Protein AF-A0A7U9X7J5-F1 (afdb_monomer)

Secondary structure (DSSP, 8-state):
--HHHHHHHHHHHSSHHHHHHHHHHHT--GGGTHHHHHHHTSHHHHHHHHHH----GGGSHHHHHHHHHHHHHHHHHHHTT-HHHHHHHHHHHHHHHHHHHT-S--HHHHHHHHHHHHH-HHHHHHHHHHH-TTHHHHHHHHHHHHHT-

Mean predicted aligned error: 7.65 Å

Sequence (149 aa):
MSKETLKQQIQQYGSIEKYREHLASGFSNEQALADIFKWYGGKEKAMDAIMQSTGTAAKLKPEQDENAEIYKQFMAAKETDNEHAAAKAVERLAENYKKMFRLDNARNILLDLANEYLNFPNLAEATDRQFGNGCSEYVAYAIRTYYGV

Nearest PDB structures (foldseek):
  3u8v-assembly1_A  TM=5.066E-01  e=1.530E+00  Nitrosomonas europaea
  7c1i-assembly2_E  TM=4.786E-01  e=4.356E+00  Pseudomonas aeruginosa
  4u1c-assembly1_A  TM=5.001E-01  e=4.356E+00  Saccharomyces cerevisiae S288C
  3iqc-assembly3_A  TM=4.857E-01  e=5.317E+00  Helicobacter pylori 26695

pLDDT: mean 85.66, std 12.65, range [42.41, 98.69]

Solvent-accessible surface area (backbone atoms only — not comparable to full-atom values): 7979 Å² total; per-residue (Å²): 40,45,76,65,57,47,50,51,48,25,64,73,51,71,32,68,64,50,38,48,53,54,54,57,60,72,55,72,57,56,85,84,38,48,66,54,23,59,35,44,74,30,67,68,49,40,50,53,36,54,62,59,43,49,84,48,76,82,76,45,51,68,52,51,55,50,47,55,54,39,53,52,43,40,49,56,15,62,79,65,73,32,64,68,52,30,45,52,31,45,54,53,49,35,56,44,46,18,66,74,65,60,33,95,51,33,66,55,53,49,52,49,49,23,50,40,30,73,75,38,63,71,63,19,53,53,45,15,72,73,74,38,84,65,40,30,52,50,54,22,51,45,45,30,58,69,71,73,100

Structure (mmCIF, N/CA/C/O backbone):
data_AF-A0A7U9X7J5-F1
#
_entry.id   AF-A0A7U9X7J5-F1
#
loop_
_atom_site.group_PDB
_atom_site.id
_atom_site.type_symbol
_atom_site.label_atom_id
_atom_site.label_alt_id
_atom_site.label_comp_id
_atom_site.label_asym_id
_atom_site.label_entity_id
_atom_site.label_seq_id
_atom_site.pdbx_PDB_ins_code
_atom_site.Cartn_x
_atom_site.Cartn_y
_atom_site.Cartn_z
_atom_site.occupancy
_atom_site.B_iso_or_equiv
_atom_site.auth_seq_id
_atom_site.auth_comp_id
_atom_site.auth_asym_id
_atom_site.auth_atom_id
_atom_site.pdbx_PDB_model_num
ATOM 1 N N . MET A 1 1 ? -10.776 9.690 15.150 1.00 63.41 1 MET A N 1
ATOM 2 C CA . MET A 1 1 ? -11.898 10.630 14.957 1.00 63.41 1 MET A CA 1
ATOM 3 C C . MET A 1 1 ? -11.400 12.054 15.173 1.00 63.41 1 MET A C 1
ATOM 5 O O . MET A 1 1 ? -10.323 12.183 15.746 1.00 63.41 1 MET A O 1
ATOM 9 N N . SER A 1 2 ? -12.070 13.127 14.726 1.00 65.12 2 SER A N 1
ATOM 10 C CA . SER A 1 2 ? -11.709 14.440 15.299 1.00 65.12 2 SER A CA 1
ATOM 11 C C . SER A 1 2 ? -12.031 14.396 16.804 1.00 65.12 2 SER A C 1
ATOM 13 O O . SER A 1 2 ? -12.931 13.655 17.213 1.00 65.12 2 SER A O 1
ATOM 15 N N . LYS A 1 3 ? -11.288 15.126 17.649 1.00 69.56 3 LYS A N 1
ATOM 16 C CA . LYS A 1 3 ? -11.561 15.137 19.101 1.00 69.56 3 LYS A CA 1
ATOM 17 C C . LYS A 1 3 ? -12.984 15.631 19.397 1.00 69.56 3 LYS A C 1
ATOM 19 O O . LYS A 1 3 ? -13.591 15.180 20.361 1.00 69.56 3 LYS A O 1
ATOM 24 N N . GLU A 1 4 ? -13.513 16.517 18.557 1.00 72.50 4 GLU A N 1
ATOM 25 C CA . GLU A 1 4 ? -14.879 17.037 18.657 1.00 72.50 4 GLU A CA 1
ATOM 26 C C . GLU A 1 4 ? -15.918 15.991 18.256 1.00 72.50 4 GLU A C 1
ATOM 28 O O . GLU A 1 4 ? -16.868 15.764 18.998 1.00 72.50 4 GLU A O 1
ATOM 33 N N . THR A 1 5 ? -15.693 15.272 17.155 1.00 73.19 5 THR A N 1
ATOM 34 C CA . THR A 1 5 ? -16.588 14.197 16.718 1.00 73.19 5 THR A CA 1
ATOM 35 C C . THR A 1 5 ? -16.613 13.055 17.737 1.00 73.19 5 THR A C 1
ATOM 37 O O . THR A 1 5 ? -17.685 12.559 18.056 1.00 73.19 5 THR A O 1
ATOM 40 N N . LEU A 1 6 ? -15.474 12.685 18.340 1.00 75.31 6 LEU A N 1
ATOM 41 C CA . LEU A 1 6 ? -15.457 11.683 19.416 1.00 75.31 6 LEU A CA 1
ATOM 42 C C . LEU A 1 6 ? -16.243 12.151 20.647 1.00 75.31 6 LEU A C 1
ATOM 44 O O . LEU A 1 6 ? -16.999 11.370 21.212 1.00 75.31 6 LEU A O 1
ATOM 48 N N . LYS A 1 7 ? -16.103 13.420 21.052 1.00 80.75 7 LYS A N 1
ATOM 49 C CA . LYS A 1 7 ? -16.896 13.981 22.158 1.00 80.75 7 LYS A CA 1
ATOM 50 C C . LYS A 1 7 ? -18.394 13.944 21.863 1.00 80.75 7 LYS A C 1
ATOM 52 O O . LYS A 1 7 ? -19.157 13.584 22.749 1.00 80.75 7 LYS A O 1
ATOM 57 N N . GLN A 1 8 ? -18.803 14.261 20.634 1.00 81.19 8 GLN A N 1
ATOM 58 C CA . GLN A 1 8 ? -20.204 14.176 20.211 1.00 81.19 8 GLN A CA 1
ATOM 59 C C . GLN A 1 8 ? -20.733 12.738 20.276 1.00 81.19 8 GLN A C 1
ATOM 61 O O . GLN A 1 8 ? -21.822 12.518 20.795 1.00 81.19 8 GLN A O 1
ATOM 66 N N . GLN A 1 9 ? -19.947 11.754 19.827 1.00 79.94 9 GLN A N 1
ATOM 67 C CA . GLN A 1 9 ? -20.315 10.337 19.932 1.00 79.94 9 GLN A CA 1
ATOM 68 C C . GLN A 1 9 ? -20.402 9.888 21.401 1.00 79.94 9 GLN A C 1
ATOM 70 O O . GLN A 1 9 ? -21.388 9.278 21.802 1.00 79.94 9 GLN A O 1
ATOM 75 N N . ILE A 1 10 ? -19.433 10.256 22.247 1.00 82.88 10 ILE A N 1
ATOM 76 C CA . ILE A 1 10 ? -19.478 9.955 23.690 1.00 82.88 10 ILE A CA 1
ATOM 77 C C . ILE A 1 10 ? -20.712 10.592 24.343 1.00 82.88 10 ILE A C 1
ATOM 79 O O . ILE A 1 10 ? -21.359 9.955 25.166 1.00 82.88 10 ILE A O 1
ATOM 83 N N . GLN A 1 11 ? -21.074 11.820 23.963 1.00 84.38 11 GLN A N 1
ATOM 84 C CA . GLN A 1 11 ? -22.270 12.490 24.472 1.00 84.38 11 GLN A CA 1
ATOM 85 C C . GLN A 1 11 ? -23.564 11.806 24.005 1.00 84.38 11 GLN A C 1
ATOM 87 O O . GLN A 1 11 ? -24.497 11.683 24.792 1.00 84.38 11 GLN A O 1
ATOM 92 N N . GLN A 1 12 ? -23.610 11.328 22.759 1.00 85.94 12 GLN A N 1
ATOM 93 C CA . GLN A 1 12 ? -24.751 10.600 22.200 1.00 85.94 12 GLN A CA 1
ATOM 94 C C . GLN A 1 12 ? -24.969 9.242 22.882 1.00 85.94 12 GLN A C 1
ATOM 96 O O . GLN A 1 12 ? -26.101 8.893 23.207 1.00 85.94 12 GLN A O 1
ATOM 101 N N . TYR A 1 1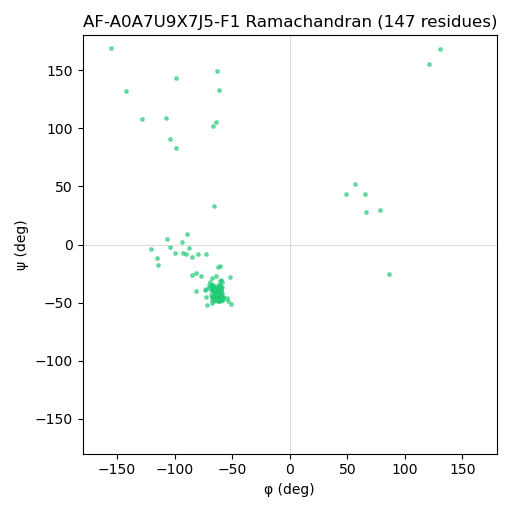3 ? -23.899 8.474 23.102 1.00 82.12 13 TYR A N 1
ATOM 102 C CA . TYR A 1 13 ? -23.978 7.121 23.669 1.00 82.12 13 TYR A CA 1
ATOM 103 C C . TYR A 1 13 ? -23.818 7.091 25.197 1.00 82.12 13 TYR A C 1
ATOM 105 O O . TYR A 1 13 ? -24.027 6.057 25.828 1.00 82.12 13 TYR A O 1
ATOM 113 N N . GLY A 1 14 ? -23.486 8.225 25.814 1.00 82.75 14 GLY A N 1
ATOM 114 C CA . GLY A 1 14 ? -23.371 8.421 27.260 1.00 82.75 14 GLY A CA 1
ATOM 115 C C . GLY A 1 14 ? -22.007 8.058 27.854 1.00 82.75 14 GLY A C 1
ATOM 116 O O . GLY A 1 14 ? -21.637 8.610 28.888 1.00 82.75 14 GLY A O 1
ATOM 117 N N . SER A 1 15 ? -21.240 7.168 27.222 1.00 86.62 15 SER A N 1
ATOM 118 C CA . SER A 1 15 ? -19.853 6.880 27.601 1.00 86.62 15 SER A CA 1
ATOM 119 C C . SER A 1 15 ? -19.052 6.324 26.423 1.00 86.62 15 SER A C 1
ATOM 121 O O . SER A 1 15 ? -19.605 5.973 25.376 1.00 86.62 15 SER A O 1
ATOM 123 N N . ILE A 1 16 ? -17.730 6.240 26.589 1.00 80.62 16 ILE A N 1
ATOM 124 C CA . ILE A 1 16 ? -16.847 5.643 25.583 1.00 80.62 16 ILE A CA 1
ATOM 125 C C . ILE A 1 16 ? -17.046 4.122 25.482 1.00 80.62 16 ILE A C 1
ATOM 127 O O . ILE A 1 16 ? -16.954 3.570 24.389 1.00 80.62 16 ILE A O 1
ATOM 131 N N . GLU A 1 17 ? -17.385 3.459 26.588 1.00 81.75 17 GLU A N 1
ATOM 132 C CA . GLU A 1 17 ? -17.706 2.029 26.653 1.00 81.75 17 GLU A CA 1
ATOM 133 C C . GLU A 1 17 ? -18.986 1.725 25.874 1.00 81.75 17 GLU A C 1
ATOM 135 O O . GLU A 1 17 ? -18.974 0.866 24.998 1.00 81.75 17 GLU A O 1
ATOM 140 N N . LYS A 1 18 ? -20.060 2.496 26.091 1.00 82.31 18 LYS A N 1
ATOM 141 C CA . LYS A 1 18 ? -21.312 2.338 25.332 1.00 82.31 18 LYS A CA 1
ATOM 142 C C . LYS A 1 18 ? -21.130 2.606 23.840 1.00 82.31 18 LYS A C 1
ATOM 144 O O . LYS A 1 18 ? -21.746 1.947 23.004 1.00 82.31 18 LYS A O 1
ATOM 149 N N . TYR A 1 19 ? -20.257 3.547 23.486 1.00 81.12 19 TYR A N 1
ATOM 150 C CA . TYR A 1 19 ? -19.898 3.772 22.090 1.00 81.12 19 TYR A CA 1
ATOM 151 C C . TYR A 1 19 ? -19.103 2.595 21.497 1.00 81.12 19 TYR A C 1
ATOM 153 O O . TYR A 1 19 ? -19.366 2.185 20.366 1.00 81.12 19 TYR A O 1
ATOM 161 N N . ARG A 1 20 ? -18.174 1.999 22.259 1.00 77.25 20 ARG A N 1
ATOM 162 C CA . ARG A 1 20 ? -17.471 0.768 21.858 1.00 77.25 20 ARG A CA 1
ATOM 163 C C . ARG A 1 20 ? -18.435 -0.397 21.659 1.00 77.25 20 ARG A C 1
ATOM 165 O O . ARG A 1 20 ? -18.306 -1.097 20.663 1.00 77.25 20 ARG A O 1
ATOM 172 N N . GLU A 1 21 ? -19.402 -0.584 22.552 1.00 80.38 21 GLU A N 1
ATOM 173 C CA . GLU A 1 21 ? -20.446 -1.609 22.414 1.00 80.38 21 GLU A CA 1
ATOM 174 C C . GLU A 1 21 ? -21.279 -1.402 21.140 1.00 80.38 21 GLU A C 1
ATOM 176 O O . GLU A 1 21 ? -21.519 -2.354 20.397 1.00 80.38 21 GLU A O 1
ATOM 181 N N . HIS A 1 22 ? -21.655 -0.155 20.837 1.00 78.06 22 HIS A N 1
ATOM 182 C CA . HIS A 1 22 ? -22.355 0.185 19.597 1.00 78.06 22 HIS A CA 1
ATOM 183 C C . HIS A 1 22 ? -21.515 -0.103 18.344 1.00 78.06 22 HIS A C 1
ATOM 185 O O . HIS A 1 22 ? -22.013 -0.683 17.383 1.00 78.06 22 HIS A O 1
ATOM 191 N N . LEU A 1 23 ? -20.226 0.250 18.342 1.00 74.38 23 LEU A N 1
ATOM 192 C CA . LEU A 1 23 ? -19.338 -0.120 17.238 1.00 74.38 23 LEU A CA 1
ATOM 193 C C . LEU A 1 23 ? -19.237 -1.644 17.117 1.00 74.38 23 LEU A C 1
ATOM 195 O O . LEU A 1 23 ? -19.373 -2.173 16.019 1.00 74.38 23 LEU A O 1
ATOM 199 N N . ALA A 1 24 ? -19.067 -2.352 18.238 1.00 72.69 24 ALA A N 1
ATOM 200 C CA . ALA A 1 24 ? -18.933 -3.805 18.290 1.00 72.69 24 ALA A CA 1
ATOM 201 C C . ALA A 1 24 ? -20.153 -4.558 17.739 1.00 72.69 24 ALA A C 1
ATOM 203 O O . ALA A 1 24 ? -19.963 -5.654 17.201 1.00 72.69 24 ALA A O 1
ATOM 204 N N . SER A 1 25 ? -21.363 -3.999 17.865 1.00 72.38 25 SER A N 1
ATOM 205 C CA . SER A 1 25 ? -22.593 -4.565 17.294 1.00 72.38 25 SER A CA 1
ATOM 206 C C . SER A 1 25 ? -22.713 -4.327 15.785 1.00 72.38 25 SER A C 1
ATOM 208 O O . SER A 1 25 ? -23.258 -5.165 15.073 1.00 72.38 25 SER A O 1
ATOM 210 N N . GLY A 1 26 ? -22.103 -3.259 15.260 1.00 65.12 26 GLY A N 1
ATOM 211 C CA . GLY A 1 26 ? -21.901 -3.078 13.817 1.00 65.12 26 GLY A CA 1
ATOM 21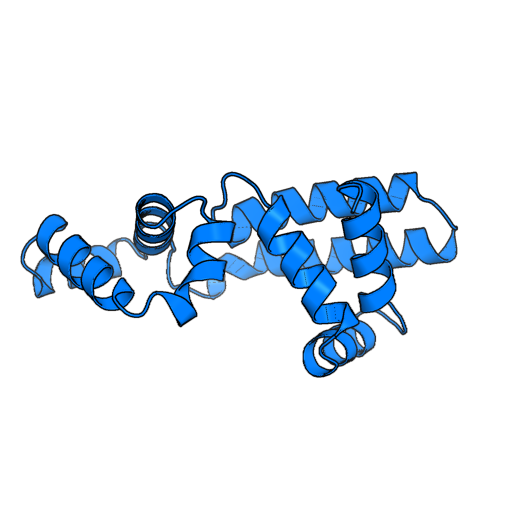2 C C . GLY A 1 26 ? -21.021 -4.166 13.187 1.00 65.12 26 GLY A C 1
ATOM 213 O O . GLY A 1 26 ? -21.098 -4.397 11.982 1.00 65.12 26 GLY A O 1
ATOM 214 N N . PHE A 1 27 ? -20.236 -4.883 14.004 1.00 65.69 27 PHE A N 1
ATOM 215 C CA . PHE A 1 27 ? -19.386 -5.990 13.565 1.00 65.69 27 PHE A CA 1
ATOM 216 C C . PHE A 1 27 ? -20.046 -7.379 13.579 1.00 65.69 27 PHE A C 1
ATOM 218 O O . PHE A 1 27 ? -19.358 -8.382 13.407 1.00 65.69 27 PHE A O 1
ATOM 225 N N . SER A 1 28 ? -21.360 -7.472 13.797 1.00 65.38 28 SER A N 1
ATOM 226 C CA . SER A 1 28 ? -22.067 -8.759 13.901 1.00 65.38 28 SER A CA 1
ATOM 227 C C . SER A 1 28 ? -22.239 -9.510 12.570 1.00 65.38 28 SER A C 1
ATOM 229 O O . SER A 1 28 ? -22.663 -10.661 12.587 1.00 65.38 28 SER A O 1
ATOM 231 N N . ASN A 1 29 ? -21.910 -8.897 11.425 1.00 66.75 29 ASN A N 1
ATOM 232 C CA . ASN A 1 29 ? -21.894 -9.565 10.119 1.00 66.75 29 ASN A CA 1
ATOM 233 C C . ASN A 1 29 ? -20.465 -9.994 9.738 1.00 66.75 29 ASN A C 1
ATOM 235 O O . ASN A 1 29 ? -19.756 -9.285 9.024 1.00 66.75 29 ASN A O 1
ATOM 239 N N . GLU A 1 30 ? -20.041 -11.152 10.243 1.00 62.69 30 GLU A N 1
ATOM 240 C CA . GLU A 1 30 ? -18.651 -11.632 10.185 1.00 62.69 30 GLU A CA 1
ATOM 241 C C . GLU A 1 30 ? -18.090 -11.773 8.759 1.00 62.69 30 GLU A C 1
ATOM 243 O O . GLU A 1 30 ? -16.909 -11.501 8.537 1.00 62.69 30 GLU A O 1
ATOM 248 N N . GLN A 1 31 ? -18.927 -12.117 7.772 1.00 62.59 31 GLN A N 1
ATOM 249 C CA . GLN A 1 31 ? -18.487 -12.352 6.391 1.00 62.59 31 GLN A CA 1
ATOM 250 C C . GLN A 1 31 ? -17.973 -11.072 5.709 1.00 62.59 31 GLN A C 1
ATOM 252 O O . GLN A 1 31 ? -17.018 -11.124 4.941 1.00 62.59 31 GLN A O 1
ATOM 257 N N . ALA A 1 32 ? -18.580 -9.918 6.009 1.00 62.03 32 ALA A N 1
ATOM 258 C CA . ALA A 1 32 ? -18.204 -8.625 5.430 1.00 62.03 32 ALA A CA 1
ATOM 259 C C . ALA A 1 32 ? -16.969 -7.995 6.104 1.00 62.03 32 ALA A C 1
ATOM 261 O O . ALA A 1 32 ? -16.466 -6.969 5.654 1.00 62.03 32 ALA A O 1
ATOM 262 N N . LEU A 1 33 ? -16.503 -8.580 7.211 1.00 72.81 33 LEU A N 1
ATOM 263 C CA . LEU A 1 33 ? -15.499 -7.989 8.099 1.00 72.81 33 LEU A CA 1
ATOM 264 C C . LEU A 1 33 ? -14.244 -8.842 8.234 1.00 72.81 33 LEU A C 1
ATOM 266 O O . LEU A 1 33 ? -13.279 -8.401 8.858 1.00 72.81 33 LEU A O 1
ATOM 270 N N . ALA A 1 34 ? -14.235 -10.025 7.619 1.00 78.25 34 ALA A N 1
ATOM 271 C CA . ALA A 1 34 ? -13.099 -10.933 7.610 1.00 78.25 34 ALA A CA 1
ATOM 272 C C . ALA A 1 34 ? -11.820 -10.244 7.106 1.00 78.25 34 ALA A C 1
ATOM 274 O O . ALA A 1 34 ? -10.789 -10.321 7.773 1.00 78.25 34 ALA A O 1
ATOM 275 N N . ASP A 1 35 ? -11.900 -9.493 6.004 1.00 74.56 35 ASP A N 1
ATOM 276 C CA . ASP A 1 35 ? -10.748 -8.768 5.452 1.00 74.56 35 ASP A CA 1
ATOM 277 C C . ASP A 1 35 ? -10.293 -7.636 6.378 1.00 74.56 35 ASP A C 1
ATOM 279 O O . ASP A 1 35 ? -9.101 -7.478 6.639 1.00 74.56 35 ASP A O 1
ATOM 283 N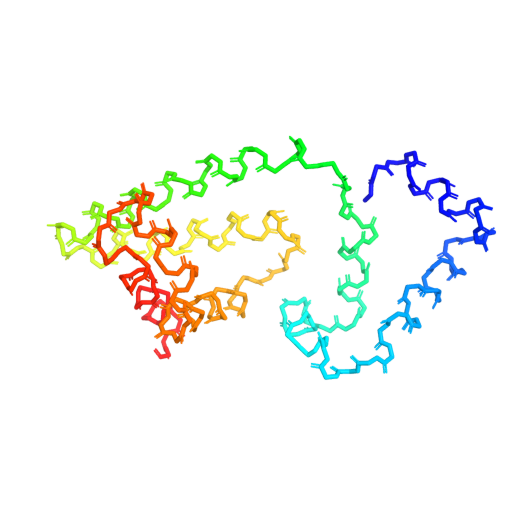 N . ILE A 1 36 ? -11.237 -6.917 6.993 1.00 79.56 36 ILE A N 1
ATOM 284 C CA . ILE A 1 36 ? -10.925 -5.870 7.973 1.00 79.56 36 ILE A CA 1
ATOM 285 C C . ILE A 1 36 ? -10.199 -6.476 9.182 1.00 79.56 36 ILE A C 1
ATOM 287 O O . ILE A 1 36 ? -9.149 -5.985 9.595 1.00 79.56 36 ILE A O 1
ATOM 291 N N . PHE A 1 37 ? -10.702 -7.575 9.743 1.00 85.50 37 PHE A N 1
ATOM 292 C CA . PHE A 1 37 ? -10.040 -8.243 10.863 1.00 85.50 37 PHE A CA 1
ATOM 293 C C . PHE A 1 37 ? -8.683 -8.812 10.468 1.00 85.50 37 PHE A C 1
ATOM 295 O O . PHE A 1 37 ? -7.743 -8.722 11.255 1.00 85.50 37 PHE A O 1
ATOM 302 N N . LYS A 1 38 ? -8.541 -9.338 9.252 1.00 85.62 38 LYS A N 1
ATOM 303 C CA . LYS A 1 38 ? -7.264 -9.810 8.715 1.00 85.62 38 LYS A CA 1
ATOM 304 C C . LYS A 1 38 ? -6.248 -8.672 8.590 1.00 85.62 38 LYS A C 1
ATOM 306 O O . LYS A 1 38 ? -5.080 -8.878 8.919 1.00 85.62 38 LYS A O 1
ATOM 311 N N . TRP A 1 39 ? -6.654 -7.478 8.156 1.00 85.19 39 TRP A N 1
ATOM 312 C CA . TRP A 1 39 ? -5.758 -6.320 8.043 1.00 85.19 39 TRP A CA 1
ATOM 313 C C . TRP A 1 39 ? -5.297 -5.818 9.405 1.00 85.19 39 TRP A C 1
ATOM 315 O O . TRP A 1 39 ? -4.103 -5.625 9.620 1.00 85.19 39 TRP A O 1
ATOM 325 N N . TYR A 1 40 ? -6.234 -5.651 10.337 1.00 84.94 40 TYR A N 1
ATOM 326 C CA . TYR A 1 40 ? -5.936 -5.094 11.654 1.00 84.94 40 TYR A CA 1
ATOM 327 C C . TYR A 1 40 ? -5.429 -6.136 12.660 1.00 84.94 40 TYR A C 1
ATOM 329 O O . TYR A 1 40 ? -4.926 -5.761 13.713 1.00 84.94 40 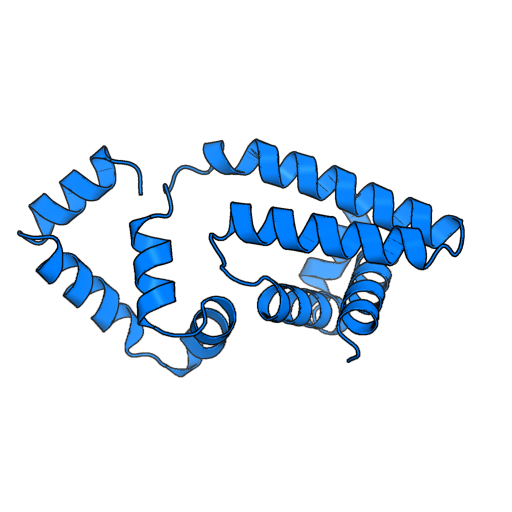TYR A O 1
ATOM 337 N N . GLY A 1 41 ? -5.513 -7.433 12.356 1.00 84.44 41 GLY A N 1
ATOM 338 C CA . GLY A 1 41 ? -5.108 -8.513 13.260 1.00 84.44 41 GLY A CA 1
ATOM 339 C C . GLY A 1 41 ? -6.137 -8.822 14.353 1.00 84.44 41 GLY A C 1
ATOM 340 O O . GLY A 1 41 ? -5.758 -9.240 15.444 1.00 84.44 41 GLY A O 1
ATOM 341 N N . GLY A 1 42 ? -7.422 -8.595 14.073 1.00 86.31 42 GLY A N 1
ATOM 342 C CA . GLY A 1 42 ? -8.548 -8.934 14.944 1.00 86.31 42 GLY A CA 1
ATOM 343 C C . GLY A 1 42 ? -9.545 -7.793 15.161 1.00 86.31 42 GLY A C 1
ATOM 344 O O . GLY A 1 42 ? -9.288 -6.631 14.837 1.00 86.31 42 GLY A O 1
ATOM 345 N N . LYS A 1 43 ? -10.699 -8.140 15.744 1.00 83.19 43 LYS A N 1
ATOM 346 C CA . LYS A 1 43 ? -11.817 -7.217 16.001 1.00 83.19 43 LYS A CA 1
ATOM 347 C C . LYS A 1 43 ? -11.423 -6.031 16.882 1.00 83.19 43 LYS A C 1
ATOM 349 O O . LYS A 1 43 ? -11.751 -4.897 16.551 1.00 83.19 43 LYS A O 1
ATOM 354 N N . GLU A 1 44 ? -10.701 -6.278 17.973 1.00 83.19 44 GLU A N 1
ATOM 355 C CA . GLU A 1 44 ? -10.314 -5.223 18.922 1.00 83.19 44 GLU A CA 1
ATOM 356 C C . GLU A 1 44 ? -9.400 -4.177 18.275 1.00 83.19 44 GLU A C 1
ATOM 358 O O . GLU A 1 44 ? -9.661 -2.980 18.375 1.00 83.19 44 GLU A O 1
ATOM 363 N N . LYS A 1 45 ? -8.392 -4.623 17.515 1.00 84.25 45 LYS A N 1
ATOM 364 C CA . LYS A 1 45 ? -7.475 -3.727 16.799 1.00 84.25 45 LYS A CA 1
ATOM 365 C C . LYS A 1 45 ? -8.179 -2.913 15.713 1.00 84.25 45 LYS A C 1
ATOM 367 O O . LYS A 1 45 ? -7.901 -1.725 15.565 1.00 84.25 45 LYS A O 1
ATOM 372 N N . ALA A 1 46 ? -9.128 -3.520 14.994 1.00 82.56 46 ALA A N 1
ATOM 373 C CA . ALA A 1 46 ? -9.954 -2.802 14.023 1.00 82.56 46 ALA A CA 1
ATOM 374 C C . ALA A 1 46 ? -10.802 -1.709 14.701 1.00 82.56 46 ALA A C 1
ATOM 376 O O . ALA A 1 46 ? -10.880 -0.579 14.213 1.00 82.56 46 ALA A O 1
ATOM 377 N N . MET A 1 47 ? -11.397 -2.013 15.859 1.00 78.81 47 MET A N 1
ATOM 378 C CA . MET A 1 47 ? -12.173 -1.043 16.635 1.00 78.81 47 MET A CA 1
ATOM 379 C C . MET A 1 47 ? -11.307 0.112 17.149 1.00 78.81 47 MET A C 1
ATOM 381 O O . MET A 1 47 ? -11.697 1.274 17.009 1.00 78.81 47 MET A O 1
ATOM 385 N N . ASP A 1 48 ? -10.124 -0.177 17.691 1.00 80.75 48 ASP A N 1
ATOM 386 C CA . ASP A 1 48 ? -9.190 0.856 18.144 1.00 80.75 48 ASP A CA 1
ATOM 387 C C . ASP A 1 48 ? -8.765 1.774 16.988 1.00 80.75 48 ASP A C 1
ATOM 389 O O . ASP A 1 48 ? -8.774 3.002 17.139 1.00 80.75 48 ASP A O 1
ATOM 393 N N . ALA A 1 49 ? -8.482 1.217 15.807 1.00 78.81 49 ALA A N 1
ATOM 394 C CA . ALA A 1 49 ? -8.135 2.003 14.627 1.00 78.81 49 ALA A CA 1
ATOM 395 C C . ALA A 1 49 ? -9.260 2.968 14.213 1.00 78.81 49 ALA A C 1
ATOM 397 O O . ALA A 1 49 ? -8.990 4.144 13.952 1.00 78.81 49 ALA A O 1
ATOM 398 N N . ILE A 1 50 ? -10.521 2.524 14.234 1.00 76.25 50 ILE A N 1
ATOM 399 C CA . ILE A 1 50 ? -11.700 3.353 13.914 1.00 76.25 50 ILE A CA 1
ATOM 400 C C . ILE A 1 50 ? -11.903 4.469 14.942 1.00 76.25 50 ILE A C 1
ATOM 402 O O . ILE A 1 50 ? -12.135 5.632 14.593 1.00 76.25 50 ILE A O 1
ATOM 406 N N . MET A 1 51 ? -11.764 4.162 16.232 1.00 72.75 51 MET A N 1
ATOM 407 C CA . MET A 1 51 ? -11.854 5.184 17.279 1.00 72.75 51 MET A CA 1
ATOM 408 C C . MET A 1 51 ? -10.787 6.269 17.081 1.00 72.75 51 MET A C 1
ATOM 410 O O . MET A 1 51 ? -11.033 7.474 17.232 1.00 72.75 51 MET A O 1
ATOM 414 N N . GLN A 1 52 ? -9.596 5.857 16.657 1.00 72.12 52 GLN A N 1
ATOM 415 C CA . GLN A 1 52 ? -8.480 6.753 16.419 1.00 72.12 52 GLN A CA 1
ATOM 416 C C . GLN A 1 52 ? -8.540 7.466 15.049 1.00 72.12 52 GLN A C 1
ATOM 418 O O . GLN A 1 52 ? -8.057 8.599 14.940 1.00 72.12 52 GLN A O 1
ATOM 423 N N . SER A 1 53 ? -9.219 6.922 14.029 1.00 66.06 53 SER A N 1
ATOM 424 C CA . SER A 1 53 ? -9.244 7.449 12.650 1.00 66.06 53 SER A CA 1
ATOM 425 C C . SER A 1 53 ? -9.948 8.800 12.550 1.00 66.06 53 SER A C 1
ATOM 427 O O . SER A 1 53 ? -11.169 8.910 12.684 1.00 66.06 53 SER A O 1
ATOM 429 N N . THR A 1 54 ? -9.196 9.896 12.448 1.00 54.50 54 THR A N 1
ATOM 430 C CA . THR A 1 54 ? -9.762 11.244 12.292 1.00 54.50 54 THR A CA 1
ATOM 431 C C . THR A 1 54 ? -10.504 11.317 10.968 1.00 54.50 54 THR A C 1
ATOM 433 O O . THR A 1 54 ? -9.843 11.358 9.944 1.00 54.50 54 THR A O 1
ATOM 436 N N . GLY A 1 55 ? -11.842 11.301 10.993 1.00 50.44 55 GLY A N 1
ATOM 437 C CA . GLY A 1 55 ? -12.728 11.280 9.818 1.00 50.44 55 GLY A CA 1
ATOM 438 C C . GLY A 1 55 ? -12.688 12.534 8.938 1.00 50.44 55 GLY A C 1
ATOM 439 O O . GLY A 1 55 ? -13.707 12.939 8.397 1.00 50.44 55 GLY A O 1
ATOM 440 N N . THR A 1 56 ? -11.535 13.185 8.820 1.00 46.78 56 THR A N 1
ATOM 441 C CA . THR A 1 56 ? -11.302 14.317 7.934 1.00 46.78 56 THR A CA 1
ATOM 442 C C . THR A 1 56 ? -10.429 13.867 6.769 1.00 46.78 56 THR A C 1
ATOM 444 O O . THR A 1 56 ? -9.229 13.664 6.935 1.00 46.78 56 THR A O 1
ATOM 447 N N . ALA A 1 57 ? -11.029 13.771 5.579 1.00 46.50 57 ALA A N 1
ATOM 448 C CA . ALA A 1 57 ? -10.353 13.462 4.313 1.00 46.50 57 ALA A CA 1
ATOM 449 C C . ALA A 1 57 ? -9.128 14.364 4.038 1.00 46.50 57 ALA A C 1
ATOM 451 O O . ALA A 1 57 ? -8.156 13.927 3.435 1.00 46.50 57 ALA A O 1
ATOM 452 N N . ALA A 1 58 ? -9.123 15.594 4.570 1.00 42.41 58 ALA A N 1
ATOM 453 C CA . ALA A 1 58 ? -8.001 16.532 4.485 1.00 42.41 58 ALA A CA 1
ATOM 454 C C . ALA A 1 58 ? -6.686 16.027 5.123 1.00 42.41 58 ALA A C 1
ATOM 456 O O . ALA A 1 58 ? -5.624 16.556 4.811 1.00 42.41 58 ALA A O 1
ATOM 457 N N . LYS A 1 59 ? -6.733 15.016 6.004 1.00 56.50 59 LYS A N 1
ATOM 458 C CA . LYS A 1 59 ? -5.543 14.434 6.649 1.00 56.50 59 LYS A CA 1
ATOM 459 C C . LYS A 1 59 ? -4.874 13.310 5.861 1.00 56.50 59 LYS A C 1
ATOM 461 O O . LYS A 1 59 ? -3.868 12.822 6.340 1.00 56.50 59 LYS A O 1
ATOM 466 N N . LEU A 1 60 ? -5.426 12.909 4.715 1.00 64.50 60 LEU A N 1
ATOM 467 C CA . LEU A 1 60 ? -4.858 11.848 3.872 1.00 64.50 60 LEU A CA 1
ATOM 468 C C . LEU A 1 60 ? -4.059 12.401 2.687 1.00 64.50 60 LEU A C 1
ATOM 470 O O . LEU A 1 60 ? -3.445 11.633 1.956 1.00 64.50 60 LEU A O 1
ATOM 474 N N . LYS A 1 61 ? -4.084 13.723 2.460 1.00 73.56 61 LYS A N 1
ATOM 475 C CA . LYS A 1 61 ? -3.432 14.341 1.300 1.00 73.56 61 LYS A CA 1
ATOM 476 C C . LYS A 1 61 ? -1.915 14.072 1.251 1.00 73.56 61 LYS A C 1
ATOM 478 O O . LYS A 1 61 ? -1.443 13.724 0.174 1.00 73.56 61 LYS A O 1
ATOM 483 N N . PRO A 1 62 ? -1.151 14.176 2.357 1.00 82.38 62 PRO A N 1
ATOM 484 C CA . PRO A 1 62 ? 0.275 13.849 2.342 1.00 82.38 62 PRO A CA 1
ATOM 485 C C . PRO A 1 62 ? 0.549 12.386 1.979 1.00 82.38 62 PRO A C 1
ATOM 487 O O . PRO A 1 62 ? 1.409 12.122 1.149 1.00 82.38 62 PRO A O 1
ATOM 490 N N . GLU A 1 63 ? -0.203 11.443 2.549 1.00 82.56 63 GLU A N 1
ATOM 491 C CA . GLU A 1 63 ? -0.063 10.012 2.268 1.00 82.56 63 GLU A CA 1
ATOM 492 C C . GLU A 1 63 ? -0.481 9.679 0.829 1.00 82.56 63 GLU A C 1
ATOM 494 O O . GLU A 1 63 ? 0.129 8.823 0.195 1.00 82.56 63 GLU A O 1
ATOM 499 N N . GLN A 1 64 ? -1.483 10.370 0.278 1.00 82.94 64 GLN A N 1
ATOM 500 C CA . GLN A 1 64 ? -1.886 10.250 -1.128 1.00 82.94 64 GLN A CA 1
ATOM 501 C C . GLN A 1 64 ? -0.812 10.784 -2.081 1.00 82.94 64 GLN A C 1
ATOM 503 O O . GLN A 1 64 ? -0.492 10.119 -3.068 1.00 82.94 64 GLN A O 1
ATOM 508 N N . ASP A 1 65 ? -0.241 11.952 -1.772 1.00 89.44 65 ASP A N 1
ATOM 509 C CA . ASP A 1 65 ? 0.860 12.541 -2.536 1.00 89.44 65 ASP A CA 1
ATOM 510 C C . ASP A 1 65 ? 2.097 11.609 -2.471 1.00 89.44 65 ASP A C 1
ATOM 512 O O . ASP A 1 65 ? 2.705 11.311 -3.500 1.00 89.44 65 ASP A O 1
ATOM 516 N N . GLU A 1 66 ? 2.417 11.048 -1.295 1.00 93.44 66 GLU A N 1
ATOM 517 C CA . GLU A 1 66 ? 3.479 10.042 -1.128 1.00 93.44 66 GLU A CA 1
ATOM 518 C C . GLU A 1 66 ? 3.183 8.754 -1.917 1.00 93.44 66 GLU A C 1
ATOM 520 O O . GLU A 1 66 ? 4.088 8.199 -2.544 1.00 93.44 66 GLU A O 1
ATOM 525 N N . ASN A 1 67 ? 1.922 8.309 -1.963 1.00 91.75 67 ASN A N 1
ATOM 526 C CA . ASN A 1 67 ? 1.518 7.144 -2.748 1.00 91.75 67 ASN A CA 1
ATOM 527 C C . ASN A 1 67 ? 1.804 7.367 -4.239 1.00 91.75 67 ASN A C 1
ATOM 529 O O . ASN A 1 67 ? 2.385 6.505 -4.890 1.00 91.75 67 ASN A O 1
ATOM 533 N N . ALA A 1 68 ? 1.483 8.546 -4.774 1.00 94.69 68 ALA A N 1
ATOM 534 C CA . ALA A 1 68 ? 1.754 8.861 -6.173 1.00 94.69 68 ALA A CA 1
ATOM 535 C C . ALA A 1 68 ? 3.256 8.794 -6.512 1.00 94.69 68 ALA A C 1
ATOM 537 O O . ALA A 1 68 ? 3.631 8.269 -7.561 1.00 94.69 68 ALA A O 1
ATOM 538 N N . GLU A 1 69 ? 4.126 9.268 -5.617 1.00 97.62 69 GLU A N 1
ATOM 539 C CA . GLU A 1 69 ? 5.580 9.174 -5.797 1.00 97.62 69 GLU A CA 1
ATOM 540 C C . GLU A 1 69 ? 6.101 7.732 -5.716 1.00 97.62 69 GLU A C 1
ATOM 542 O O . GLU A 1 69 ? 7.013 7.354 -6.452 1.00 97.62 69 GLU A O 1
ATOM 547 N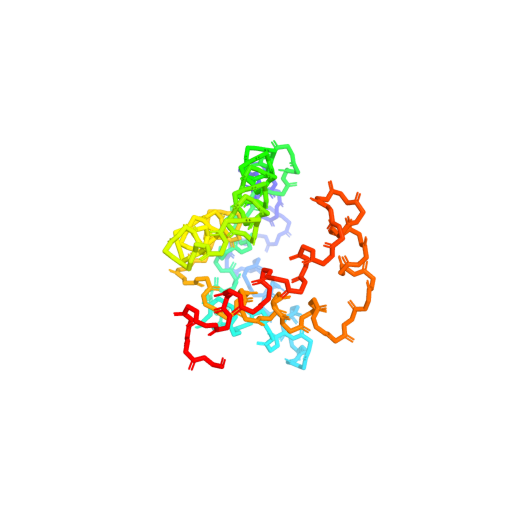 N . ILE A 1 70 ? 5.511 6.897 -4.859 1.00 98.38 70 ILE A N 1
ATOM 548 C CA . ILE A 1 70 ? 5.846 5.469 -4.779 1.00 98.38 70 ILE A CA 1
ATOM 549 C C . ILE A 1 70 ? 5.476 4.750 -6.085 1.00 98.38 70 ILE A C 1
ATOM 551 O O . ILE A 1 70 ? 6.271 3.963 -6.596 1.00 98.38 70 ILE A O 1
ATOM 555 N N . TYR A 1 71 ? 4.319 5.054 -6.679 1.00 97.81 71 TYR A N 1
ATOM 556 C CA . TYR A 1 71 ? 3.900 4.451 -7.952 1.00 97.81 71 TYR A CA 1
ATOM 557 C C . TYR A 1 71 ? 4.797 4.873 -9.120 1.00 97.81 71 TYR A C 1
ATOM 559 O O . TYR A 1 71 ? 5.163 4.039 -9.948 1.00 97.81 71 TYR A O 1
ATOM 567 N N . LYS A 1 72 ? 5.261 6.128 -9.147 1.00 97.88 72 LYS A N 1
ATOM 568 C CA . LYS A 1 72 ? 6.299 6.555 -10.102 1.00 97.88 72 LYS A CA 1
ATOM 569 C C . LYS A 1 72 ? 7.606 5.780 -9.914 1.00 97.88 72 LYS A C 1
ATOM 571 O O . LYS A 1 72 ? 8.230 5.398 -10.900 1.00 97.88 72 LYS A O 1
ATOM 576 N N . GLN A 1 73 ? 8.006 5.502 -8.669 1.00 98.12 73 GLN A N 1
ATOM 577 C CA . GLN A 1 73 ? 9.187 4.679 -8.392 1.00 98.12 73 GLN A CA 1
ATOM 578 C C . GLN A 1 73 ? 9.018 3.242 -8.905 1.00 98.12 73 GLN A C 1
ATOM 580 O O . GLN A 1 73 ? 9.966 2.696 -9.466 1.00 98.12 73 GLN A O 1
ATOM 585 N N . PHE A 1 74 ? 7.835 2.637 -8.754 1.00 98.56 74 PHE A N 1
ATOM 586 C CA . PHE A 1 74 ? 7.553 1.326 -9.346 1.00 98.56 74 PHE A CA 1
ATOM 587 C C . PHE A 1 74 ? 7.728 1.344 -10.865 1.00 98.56 74 PHE A C 1
ATOM 589 O O . PHE A 1 74 ? 8.385 0.461 -11.410 1.00 98.56 74 PHE A O 1
ATOM 596 N N . MET A 1 75 ? 7.209 2.368 -11.541 1.00 98.25 75 MET A N 1
ATOM 597 C CA . MET A 1 75 ? 7.344 2.480 -12.995 1.00 98.25 75 MET A CA 1
ATOM 598 C C . MET A 1 75 ? 8.798 2.669 -13.437 1.00 98.25 75 MET A C 1
ATOM 600 O O . MET A 1 75 ? 9.244 1.978 -14.347 1.00 98.25 75 MET A O 1
ATOM 604 N N . ALA A 1 76 ? 9.579 3.496 -12.739 1.00 98.19 76 ALA A N 1
ATOM 605 C CA . ALA A 1 76 ? 11.012 3.621 -13.010 1.00 98.19 76 ALA A CA 1
ATOM 606 C C . ALA A 1 76 ? 11.772 2.297 -12.773 1.00 98.19 76 ALA A C 1
ATOM 608 O O . ALA A 1 76 ? 12.686 1.953 -13.524 1.00 98.19 76 ALA A O 1
ATOM 609 N N . ALA A 1 77 ? 11.392 1.528 -11.745 1.00 98.19 77 ALA A N 1
ATOM 610 C CA . ALA A 1 77 ? 11.960 0.203 -11.500 1.00 98.19 77 ALA A CA 1
ATOM 611 C C . ALA A 1 77 ? 11.609 -0.783 -12.626 1.00 98.19 77 ALA A C 1
ATOM 613 O O . ALA A 1 77 ? 12.485 -1.520 -13.064 1.00 98.19 77 ALA A O 1
ATOM 614 N N . LYS A 1 78 ? 10.368 -0.747 -13.131 1.00 97.69 78 LYS A N 1
ATOM 615 C CA . LYS A 1 78 ? 9.909 -1.555 -14.272 1.00 97.69 78 LYS A CA 1
ATOM 616 C C . LYS A 1 78 ? 10.703 -1.248 -15.540 1.00 97.69 78 LYS A C 1
ATOM 618 O O . LYS A 1 78 ? 11.136 -2.161 -16.228 1.00 97.69 78 LYS A O 1
ATOM 623 N N . GLU A 1 79 ? 10.912 0.031 -15.844 1.00 97.31 79 GLU A N 1
ATOM 624 C CA . GLU A 1 79 ? 11.658 0.471 -17.034 1.00 97.31 79 GLU A CA 1
ATOM 625 C C . GLU A 1 79 ? 13.134 0.055 -17.012 1.00 97.31 79 GLU A C 1
ATOM 627 O O . GLU A 1 79 ? 13.749 -0.105 -18.064 1.00 97.31 79 GLU A O 1
ATOM 632 N N . THR A 1 80 ? 13.702 -0.112 -15.817 1.00 97.38 80 THR A N 1
ATOM 633 C CA . THR A 1 80 ? 15.122 -0.437 -15.612 1.00 97.38 80 THR A CA 1
ATOM 634 C C . THR A 1 80 ? 15.366 -1.878 -15.172 1.00 97.38 80 THR A C 1
ATOM 636 O O . THR A 1 80 ? 16.512 -2.221 -14.887 1.00 97.38 80 THR A O 1
ATOM 639 N N . ASP A 1 81 ? 14.313 -2.699 -15.111 1.00 96.31 81 ASP A N 1
ATOM 640 C CA . ASP A 1 81 ? 14.343 -4.082 -14.617 1.00 96.31 81 ASP A CA 1
ATOM 641 C C . ASP A 1 81 ? 15.058 -4.218 -13.256 1.00 96.31 81 ASP A C 1
ATOM 643 O O . ASP A 1 81 ? 15.911 -5.074 -13.026 1.00 96.31 81 ASP A O 1
ATOM 647 N N . ASN A 1 82 ? 14.770 -3.285 -12.342 1.00 97.69 82 ASN A N 1
ATOM 648 C CA . ASN A 1 82 ? 15.484 -3.157 -11.074 1.00 97.69 82 ASN A CA 1
ATOM 649 C C . ASN A 1 82 ? 14.660 -3.700 -9.901 1.00 97.69 82 ASN A C 1
ATOM 651 O O . ASN A 1 82 ? 13.928 -2.965 -9.228 1.00 97.69 82 ASN A O 1
ATOM 655 N N . GLU A 1 83 ? 14.839 -4.988 -9.610 1.00 95.25 83 GLU A N 1
ATOM 656 C CA . GLU A 1 83 ? 14.145 -5.683 -8.519 1.00 95.25 83 GLU A CA 1
ATOM 657 C C . GLU A 1 83 ? 14.400 -5.053 -7.140 1.00 95.25 83 GLU A C 1
ATOM 659 O O . GLU A 1 83 ? 13.487 -4.945 -6.321 1.00 95.25 83 GLU A O 1
ATOM 664 N N . HIS A 1 84 ? 15.615 -4.558 -6.879 1.00 97.50 84 HIS A N 1
ATOM 665 C CA . HIS A 1 84 ? 15.938 -3.888 -5.611 1.00 97.50 84 HIS A CA 1
ATOM 666 C C . HIS A 1 84 ? 15.174 -2.570 -5.447 1.00 97.50 84 HIS A C 1
ATOM 668 O O . HIS A 1 84 ? 14.700 -2.236 -4.359 1.00 97.50 84 HIS A O 1
ATOM 674 N N . ALA A 1 85 ? 15.030 -1.805 -6.531 1.00 97.75 85 ALA A N 1
ATOM 675 C CA . ALA A 1 85 ? 14.232 -0.585 -6.530 1.00 97.75 85 ALA A CA 1
ATOM 676 C C . ALA A 1 85 ? 12.736 -0.882 -6.345 1.00 97.75 85 ALA A C 1
ATOM 678 O O . ALA A 1 85 ? 12.061 -0.120 -5.645 1.00 97.75 85 ALA A O 1
ATOM 679 N N . ALA A 1 86 ? 12.243 -1.990 -6.911 1.00 98.19 86 ALA A N 1
ATOM 680 C CA . ALA A 1 86 ? 10.877 -2.462 -6.709 1.00 98.19 86 ALA A CA 1
ATOM 681 C C . ALA A 1 86 ? 10.633 -2.889 -5.252 1.00 98.19 86 ALA A C 1
ATOM 683 O O . ALA A 1 86 ? 9.671 -2.430 -4.641 1.00 98.19 86 ALA A O 1
ATOM 684 N N . ALA A 1 87 ? 11.538 -3.669 -4.651 1.00 98.25 87 ALA A N 1
ATOM 685 C CA . ALA A 1 87 ? 11.450 -4.072 -3.245 1.00 98.25 87 ALA A CA 1
ATOM 686 C C . ALA A 1 87 ? 11.409 -2.856 -2.300 1.00 98.25 87 ALA A C 1
ATOM 688 O O . ALA A 1 87 ? 10.532 -2.758 -1.443 1.00 98.25 87 ALA A O 1
ATOM 689 N N . LYS A 1 88 ? 12.276 -1.860 -2.527 1.00 98.44 88 LYS A N 1
ATOM 690 C CA . LYS A 1 88 ? 12.240 -0.586 -1.785 1.00 98.44 88 LYS A CA 1
ATOM 691 C C . LYS A 1 88 ? 10.931 0.180 -1.969 1.00 98.44 88 LYS A C 1
ATOM 693 O O . LYS A 1 88 ? 10.475 0.846 -1.042 1.00 98.44 88 LYS A O 1
ATOM 698 N N . ALA A 1 89 ? 10.332 0.138 -3.158 1.00 98.50 89 ALA A N 1
ATOM 699 C CA . ALA A 1 89 ? 9.032 0.759 -3.386 1.00 98.50 89 ALA A CA 1
ATOM 700 C C . ALA A 1 89 ? 7.926 0.039 -2.591 1.00 98.50 89 ALA A C 1
ATOM 702 O O . ALA A 1 89 ? 7.075 0.715 -2.014 1.00 98.50 89 ALA A O 1
ATOM 703 N N . VAL A 1 90 ? 7.983 -1.295 -2.461 1.00 98.62 90 VAL A N 1
ATOM 704 C CA . VAL A 1 90 ? 7.069 -2.065 -1.595 1.00 98.62 90 VAL A CA 1
ATOM 705 C C . VAL A 1 90 ? 7.253 -1.702 -0.119 1.00 98.62 90 VAL A C 1
ATOM 707 O O . VAL A 1 90 ? 6.261 -1.482 0.572 1.00 98.62 90 VAL A O 1
ATOM 710 N N . GLU A 1 91 ? 8.489 -1.561 0.369 1.00 98.38 91 GLU A N 1
ATOM 711 C CA . GLU A 1 91 ? 8.763 -1.108 1.744 1.00 98.38 91 GLU A CA 1
ATOM 712 C C . GLU A 1 91 ? 8.150 0.271 2.024 1.00 98.38 91 GLU A C 1
ATOM 714 O O . GLU A 1 91 ? 7.457 0.468 3.026 1.00 98.38 91 GLU A O 1
ATOM 719 N N . ARG A 1 92 ? 8.354 1.225 1.106 1.00 98.31 92 ARG A N 1
ATOM 720 C CA . ARG A 1 92 ? 7.758 2.565 1.210 1.00 98.31 92 ARG A CA 1
ATOM 721 C C . ARG A 1 92 ? 6.234 2.509 1.175 1.00 98.31 92 ARG A C 1
ATOM 723 O O . ARG A 1 92 ? 5.587 3.197 1.962 1.00 98.31 92 ARG A O 1
ATOM 730 N N . LEU A 1 93 ? 5.663 1.677 0.303 1.00 97.81 93 LEU A N 1
ATOM 731 C CA . LEU A 1 93 ? 4.219 1.471 0.214 1.00 97.81 93 LEU A CA 1
ATOM 732 C C . LEU A 1 93 ? 3.657 0.915 1.526 1.00 97.81 93 LEU A C 1
ATOM 734 O O . LEU A 1 93 ? 2.648 1.415 2.020 1.00 97.81 93 LEU A O 1
ATOM 738 N N . ALA A 1 94 ? 4.336 -0.067 2.122 1.00 97.31 94 ALA A N 1
ATOM 739 C CA . ALA A 1 94 ? 3.957 -0.666 3.394 1.00 97.31 94 ALA A CA 1
ATOM 740 C C . ALA A 1 94 ? 3.946 0.366 4.527 1.00 97.31 94 ALA A C 1
ATOM 742 O O . ALA A 1 94 ? 2.962 0.459 5.262 1.00 97.31 94 ALA A O 1
ATOM 743 N N . GLU A 1 95 ? 4.994 1.181 4.648 1.00 96.69 95 GLU A N 1
ATOM 744 C CA . GLU A 1 95 ? 5.045 2.231 5.668 1.00 96.69 95 GLU A CA 1
ATOM 745 C C . GLU A 1 95 ? 4.006 3.333 5.432 1.00 96.69 95 GLU A C 1
ATOM 747 O O . GLU A 1 95 ? 3.369 3.788 6.386 1.00 96.69 95 GLU A O 1
ATOM 752 N N . ASN A 1 96 ? 3.763 3.725 4.178 1.00 94.06 96 ASN A N 1
ATOM 753 C CA . ASN A 1 96 ? 2.713 4.688 3.852 1.00 94.06 96 ASN A CA 1
ATOM 754 C C . ASN A 1 96 ? 1.323 4.137 4.220 1.00 94.06 96 ASN A C 1
ATOM 756 O O . ASN A 1 96 ? 0.541 4.811 4.888 1.00 94.06 96 ASN A O 1
ATOM 760 N N . TYR A 1 97 ? 1.034 2.873 3.892 1.00 90.44 97 TYR A N 1
ATOM 761 C CA . TYR A 1 97 ? -0.248 2.236 4.216 1.00 90.44 97 TYR A CA 1
ATOM 762 C C . TYR A 1 97 ? -0.429 2.037 5.724 1.00 90.44 97 TYR A C 1
ATOM 764 O O . TYR A 1 97 ? -1.533 2.232 6.233 1.00 90.44 97 TYR A O 1
ATOM 772 N N . LYS A 1 98 ? 0.640 1.729 6.471 1.00 90.88 98 LYS A N 1
ATOM 773 C CA . LYS A 1 98 ? 0.589 1.695 7.941 1.00 90.88 98 LYS A CA 1
ATOM 774 C C . LYS A 1 98 ? 0.186 3.043 8.524 1.00 90.88 98 LYS A C 1
ATOM 776 O O . LYS A 1 98 ? -0.650 3.070 9.423 1.00 90.88 98 LYS A O 1
ATOM 781 N N . LYS A 1 99 ? 0.714 4.157 8.003 1.00 88.56 99 LYS A N 1
ATOM 782 C CA . LYS A 1 99 ? 0.306 5.509 8.428 1.00 88.56 99 LYS A CA 1
ATOM 783 C C . 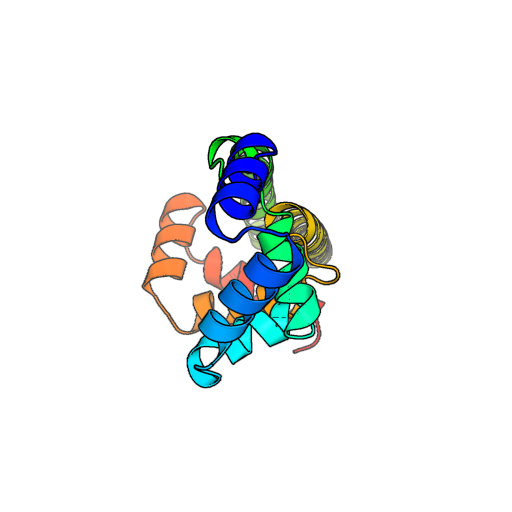LYS A 1 99 ? -1.139 5.808 8.023 1.00 88.56 99 LYS A C 1
ATOM 785 O O . LYS A 1 99 ? -1.943 6.187 8.875 1.00 88.56 99 LYS A O 1
ATOM 790 N N . MET A 1 100 ? -1.471 5.583 6.751 1.00 82.19 100 MET A N 1
ATOM 791 C CA . MET A 1 100 ? -2.762 5.933 6.156 1.00 82.19 100 MET A CA 1
ATOM 792 C C . MET A 1 100 ? -3.926 5.173 6.809 1.00 82.19 100 MET A C 1
ATOM 794 O O . MET A 1 100 ? -4.960 5.764 7.120 1.00 82.19 100 MET A O 1
ATOM 798 N N . PHE A 1 101 ? -3.734 3.880 7.082 1.00 80.81 101 PHE A N 1
ATOM 799 C CA . PHE A 1 101 ? -4.757 2.995 7.643 1.00 8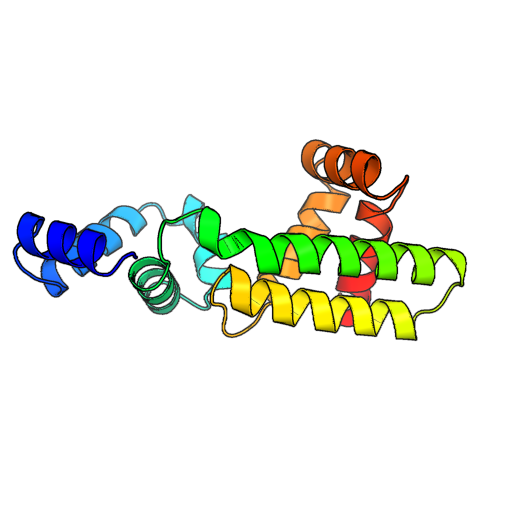0.81 101 PHE A CA 1
ATOM 800 C C . PHE A 1 101 ? -4.568 2.674 9.129 1.00 80.81 101 PHE A C 1
ATOM 802 O O . PHE A 1 101 ? -5.420 2.002 9.707 1.00 80.81 101 PHE A O 1
ATOM 809 N N . ARG A 1 102 ? -3.504 3.173 9.773 1.00 82.88 102 ARG A N 1
ATOM 810 C CA . ARG A 1 102 ? -3.160 2.888 11.182 1.00 82.88 102 ARG A CA 1
ATOM 811 C C . ARG A 1 102 ? -3.014 1.392 11.460 1.00 82.88 102 ARG A C 1
ATOM 813 O O . ARG A 1 102 ? -3.644 0.853 12.366 1.00 82.88 102 ARG A O 1
ATOM 820 N N . LEU A 1 103 ? -2.204 0.730 10.643 1.00 84.25 103 LEU A N 1
ATOM 821 C CA . LEU A 1 103 ? -1.937 -0.702 10.747 1.00 84.25 103 LEU A CA 1
ATOM 822 C C . LEU A 1 103 ? -0.617 -0.946 11.479 1.00 84.25 103 LEU A C 1
ATOM 824 O O . LEU A 1 103 ? 0.365 -0.242 11.247 1.00 84.25 103 LEU A O 1
ATOM 828 N N . ASP A 1 104 ? -0.562 -2.006 12.285 1.00 86.00 104 ASP A N 1
ATOM 829 C CA . ASP A 1 104 ? 0.707 -2.510 12.829 1.00 86.00 104 ASP A CA 1
ATOM 830 C C . ASP A 1 104 ? 1.559 -3.155 11.721 1.00 86.00 104 ASP A C 1
ATOM 832 O O . ASP A 1 104 ? 2.788 -3.068 11.722 1.00 86.00 104 ASP A O 1
ATOM 836 N N . ASN A 1 105 ? 0.897 -3.799 10.753 1.00 90.44 105 ASN A N 1
ATOM 837 C CA . ASN A 1 105 ? 1.513 -4.529 9.652 1.00 90.44 105 ASN A CA 1
ATOM 838 C C . ASN A 1 105 ? 0.702 -4.334 8.358 1.00 90.44 105 ASN A C 1
ATOM 840 O O . ASN A 1 105 ? -0.513 -4.506 8.358 1.00 90.44 105 ASN A O 1
ATOM 844 N N . ALA A 1 106 ? 1.375 -4.007 7.250 1.00 94.38 106 ALA A N 1
ATOM 845 C CA . ALA A 1 106 ? 0.739 -3.791 5.948 1.00 94.38 106 ALA A CA 1
ATOM 846 C C . ALA A 1 106 ? 0.622 -5.051 5.073 1.00 94.38 106 ALA A C 1
ATOM 848 O O . ALA A 1 106 ? -0.028 -5.001 4.033 1.00 94.38 106 ALA A O 1
ATOM 849 N N . ARG A 1 107 ? 1.222 -6.186 5.456 1.00 95.69 107 ARG A N 1
ATOM 850 C CA . ARG A 1 107 ? 1.303 -7.383 4.599 1.00 95.69 107 ARG A CA 1
ATOM 851 C C . ARG A 1 107 ? -0.051 -7.793 4.028 1.00 95.69 107 ARG A C 1
ATOM 853 O O . ARG A 1 107 ? -0.174 -7.991 2.827 1.00 95.69 107 ARG A O 1
ATOM 860 N N . ASN A 1 108 ? -1.060 -7.927 4.884 1.00 93.00 108 ASN A N 1
ATOM 861 C CA . ASN A 1 108 ? -2.357 -8.443 4.455 1.00 93.00 108 ASN A CA 1
ATOM 862 C C . ASN A 1 108 ? -3.087 -7.465 3.529 1.00 93.00 108 ASN A C 1
ATOM 864 O O . ASN A 1 108 ? -3.581 -7.895 2.494 1.00 93.00 108 ASN A O 1
ATOM 868 N N . ILE A 1 109 ? -3.084 -6.164 3.844 1.00 91.75 109 ILE A N 1
ATOM 869 C CA . ILE A 1 109 ? -3.724 -5.158 2.986 1.00 91.75 109 ILE A CA 1
ATOM 870 C C . ILE A 1 109 ? -3.006 -5.011 1.639 1.00 91.75 109 ILE A C 1
ATOM 872 O O . ILE A 1 109 ? -3.658 -4.816 0.620 1.00 91.75 109 ILE A O 1
ATOM 876 N N . LEU A 1 110 ? -1.675 -5.144 1.601 1.00 96.44 110 LEU A N 1
ATOM 877 C CA . LEU A 1 110 ? -0.925 -5.082 0.347 1.00 96.44 110 LEU A CA 1
ATOM 878 C C . LEU A 1 110 ? -1.132 -6.330 -0.509 1.00 96.44 110 LEU A C 1
ATOM 880 O O . LEU A 1 110 ? -1.258 -6.213 -1.724 1.00 96.44 110 LEU A O 1
ATOM 884 N N . LEU A 1 111 ? -1.210 -7.517 0.096 1.00 96.56 111 LEU A N 1
ATOM 885 C CA . LEU A 1 111 ? -1.543 -8.736 -0.641 1.00 96.56 111 LEU A CA 1
ATOM 886 C C . LEU A 1 111 ? -2.971 -8.704 -1.191 1.00 96.56 111 LEU A C 1
ATOM 888 O O . LEU A 1 111 ? -3.190 -9.158 -2.312 1.00 96.56 111 LEU A O 1
ATOM 892 N N . ASP A 1 112 ? -3.914 -8.125 -0.448 1.00 92.00 112 ASP A N 1
ATOM 893 C CA . ASP A 1 112 ? -5.282 -7.942 -0.934 1.00 92.00 112 ASP A CA 1
ATOM 894 C C . ASP A 1 112 ? -5.337 -6.882 -2.044 1.00 92.00 112 ASP A C 1
ATOM 896 O O . ASP A 1 112 ? -6.001 -7.105 -3.049 1.00 92.00 112 ASP A O 1
ATOM 900 N N . LEU A 1 113 ? -4.543 -5.806 -1.958 1.00 93.38 113 LEU A N 1
ATOM 901 C CA . LEU A 1 113 ? -4.360 -4.850 -3.059 1.00 93.38 113 LEU A CA 1
ATOM 902 C C . LEU A 1 113 ? -3.782 -5.518 -4.317 1.00 93.38 113 LEU A C 1
ATOM 904 O O . LEU A 1 113 ? -4.269 -5.283 -5.419 1.00 93.38 113 LEU A O 1
ATOM 908 N N . ALA A 1 114 ? -2.759 -6.364 -4.169 1.00 96.75 114 ALA A N 1
ATOM 909 C CA . ALA A 1 114 ? -2.185 -7.111 -5.285 1.00 96.75 114 ALA A CA 1
ATOM 910 C C . ALA A 1 114 ? -3.213 -8.069 -5.906 1.00 96.75 114 ALA A C 1
ATOM 912 O O . ALA A 1 114 ? -3.288 -8.204 -7.125 1.00 96.75 114 ALA A O 1
ATOM 913 N N . ASN A 1 115 ? -4.026 -8.724 -5.075 1.00 92.44 115 ASN A N 1
ATOM 914 C CA . ASN A 1 115 ? -5.120 -9.560 -5.549 1.00 92.44 115 ASN A CA 1
ATOM 915 C C . ASN A 1 115 ? -6.193 -8.741 -6.280 1.00 92.44 115 ASN A C 1
ATOM 917 O O . ASN A 1 115 ? -6.710 -9.205 -7.294 1.00 92.44 115 ASN A O 1
ATOM 921 N N . GLU A 1 116 ? -6.490 -7.535 -5.796 1.00 88.81 116 GLU A N 1
ATOM 922 C CA . GLU A 1 116 ? -7.447 -6.630 -6.424 1.00 88.81 116 GLU A CA 1
ATOM 923 C C . GLU A 1 116 ? -6.982 -6.231 -7.827 1.00 88.81 116 GLU A C 1
ATOM 925 O O . GLU A 1 116 ? -7.717 -6.392 -8.797 1.00 88.81 116 GLU A O 1
ATOM 930 N N . TYR A 1 117 ? -5.717 -5.820 -7.957 1.00 93.25 117 TYR A N 1
ATOM 931 C CA . TYR A 1 117 ? -5.129 -5.459 -9.247 1.00 93.25 117 TYR A CA 1
ATOM 932 C C . TYR A 1 117 ? -5.119 -6.593 -10.271 1.00 93.25 117 TYR A C 1
ATOM 934 O O . TYR A 1 117 ? -5.287 -6.334 -11.458 1.00 93.25 117 TYR A O 1
ATOM 942 N N . LEU A 1 118 ? -4.932 -7.840 -9.836 1.00 92.94 118 LEU A N 1
ATOM 943 C CA . LEU A 1 118 ? -4.830 -8.978 -10.752 1.00 92.94 118 LEU A CA 1
ATOM 944 C C . LEU A 1 118 ? -6.185 -9.559 -11.164 1.00 92.94 118 LEU A C 1
ATOM 946 O O . LEU A 1 118 ? -6.276 -10.167 -12.227 1.00 92.94 118 LEU A O 1
ATOM 950 N N . ASN A 1 119 ? -7.225 -9.407 -10.338 1.00 88.06 119 ASN A N 1
ATOM 951 C CA . ASN A 1 119 ? -8.510 -10.076 -10.572 1.00 88.06 119 ASN A CA 1
ATOM 952 C C . ASN A 1 119 ? -9.674 -9.122 -10.865 1.00 88.06 119 ASN A C 1
ATOM 954 O O . ASN A 1 119 ? -10.692 -9.574 -11.390 1.00 88.06 119 ASN A O 1
ATOM 958 N N . PHE A 1 120 ? -9.555 -7.830 -10.543 1.00 82.94 120 PHE A N 1
ATOM 959 C CA . PHE A 1 120 ? -10.662 -6.880 -10.638 1.00 82.94 120 PHE A CA 1
ATOM 960 C C . PHE A 1 120 ? -10.256 -5.636 -11.450 1.00 82.94 120 PHE A C 1
ATOM 962 O O . PHE A 1 120 ? -9.496 -4.786 -10.979 1.00 82.94 120 PHE A O 1
ATOM 969 N N . PRO A 1 121 ? -10.781 -5.482 -12.681 1.00 82.00 121 PRO A N 1
ATOM 970 C CA . PRO A 1 121 ? -10.247 -4.522 -13.647 1.00 82.00 121 PRO A CA 1
ATOM 971 C C . PRO A 1 121 ? -10.455 -3.060 -13.244 1.00 82.00 121 PRO A C 1
ATOM 973 O O . PRO A 1 121 ? -9.631 -2.220 -13.578 1.00 82.00 121 PRO A O 1
ATOM 976 N N . ASN A 1 122 ? -11.504 -2.729 -12.486 1.00 83.94 122 ASN A N 1
ATOM 977 C CA . ASN A 1 122 ? -11.852 -1.333 -12.193 1.00 83.94 122 ASN A CA 1
ATOM 978 C C . ASN A 1 122 ? -10.720 -0.560 -11.493 1.00 83.94 122 ASN A C 1
ATOM 980 O O . ASN A 1 122 ? -10.405 0.566 -11.882 1.00 83.94 122 ASN A O 1
ATOM 984 N N . LEU A 1 123 ? -10.119 -1.150 -10.452 1.00 81.31 123 LEU A N 1
ATOM 985 C CA . LEU A 1 123 ? -9.028 -0.507 -9.720 1.00 81.31 123 LEU A CA 1
ATOM 986 C C . LEU A 1 123 ? -7.730 -0.522 -10.542 1.00 81.31 123 LEU A C 1
ATOM 988 O O . LEU A 1 123 ? -7.017 0.479 -10.573 1.00 81.31 123 LEU A O 1
ATOM 992 N N . ALA A 1 124 ? -7.457 -1.625 -11.244 1.00 87.50 124 ALA A N 1
ATOM 993 C CA . ALA A 1 124 ? -6.290 -1.769 -12.109 1.00 87.50 124 ALA A CA 1
ATOM 994 C C . ALA A 1 124 ? -6.278 -0.728 -13.240 1.00 87.50 124 ALA A C 1
ATOM 996 O O . ALA A 1 124 ? -5.303 0.001 -13.402 1.00 87.50 124 ALA A O 1
ATOM 997 N N . GLU A 1 125 ? -7.395 -0.573 -13.954 1.00 91.31 125 GLU A N 1
ATOM 998 C CA . GLU A 1 125 ? -7.559 0.397 -15.040 1.00 91.31 125 GLU A CA 1
ATOM 999 C C . GLU A 1 125 ? -7.425 1.845 -14.560 1.00 91.31 125 GLU A C 1
ATOM 1001 O O . GLU A 1 125 ? -6.842 2.681 -15.255 1.00 91.31 125 GLU A O 1
ATOM 1006 N N . ALA A 1 126 ? -7.961 2.166 -13.377 1.00 88.38 126 ALA A N 1
ATOM 1007 C CA . ALA A 1 126 ? -7.832 3.498 -12.796 1.00 88.38 126 ALA A CA 1
ATOM 1008 C C . ALA A 1 126 ? -6.364 3.825 -12.473 1.00 88.38 126 ALA A C 1
ATOM 1010 O O . ALA A 1 126 ? -5.879 4.903 -12.828 1.00 88.38 126 ALA A O 1
ATOM 1011 N N . THR A 1 127 ? -5.654 2.877 -11.858 1.00 89.31 127 THR A N 1
ATOM 1012 C CA . THR A 1 127 ? -4.224 2.991 -11.548 1.00 89.31 127 THR A CA 1
ATOM 1013 C C . THR A 1 127 ? -3.383 3.099 -12.819 1.00 89.31 127 THR A C 1
ATOM 1015 O O . THR A 1 127 ? -2.551 3.999 -12.930 1.00 89.31 127 THR A O 1
ATOM 1018 N N . ASP A 1 128 ? -3.630 2.252 -13.816 1.00 96.19 128 ASP A N 1
ATOM 1019 C CA . ASP A 1 128 ? -2.885 2.255 -15.078 1.00 96.19 128 ASP A CA 1
ATOM 1020 C C . ASP A 1 128 ? -3.108 3.539 -15.879 1.00 96.19 128 ASP A C 1
ATOM 1022 O O . ASP A 1 128 ? -2.171 4.094 -16.455 1.00 96.19 128 ASP A O 1
ATOM 1026 N N . ARG A 1 129 ? -4.333 4.077 -15.869 1.00 96.25 129 ARG A N 1
ATOM 1027 C CA . ARG A 1 129 ? -4.625 5.383 -16.473 1.00 96.25 129 ARG A CA 1
ATOM 1028 C C . ARG A 1 129 ? -3.841 6.510 -15.803 1.00 96.25 129 ARG A C 1
ATOM 1030 O O . ARG A 1 129 ? -3.468 7.467 -16.477 1.00 96.25 129 ARG A O 1
ATOM 1037 N N . GLN A 1 130 ? -3.628 6.424 -14.493 1.00 93.50 130 GLN A N 1
ATOM 1038 C CA . GLN A 1 130 ? -2.948 7.466 -13.731 1.00 93.50 130 GLN A CA 1
ATOM 1039 C C . GLN A 1 130 ? -1.420 7.381 -13.837 1.00 93.50 130 GLN A C 1
ATOM 1041 O O . GLN A 1 130 ? -0.763 8.419 -13.926 1.00 93.50 130 GLN A O 1
ATOM 1046 N N . PHE A 1 131 ? -0.854 6.174 -13.808 1.00 95.50 131 PHE A N 1
ATOM 1047 C CA . PHE A 1 131 ? 0.590 5.970 -13.639 1.00 95.50 131 PHE A CA 1
ATOM 1048 C C . PHE A 1 131 ? 1.285 5.328 -14.844 1.00 95.50 131 PHE A C 1
ATOM 1050 O O . PHE A 1 131 ? 2.512 5.349 -14.913 1.00 95.50 131 PHE A O 1
ATOM 1057 N N . GLY A 1 132 ? 0.529 4.811 -15.811 1.00 96.31 132 GLY A N 1
ATOM 1058 C CA . GLY A 1 132 ? 1.045 4.176 -17.020 1.00 96.31 132 GLY A CA 1
ATOM 1059 C C . GLY A 1 132 ? 0.585 2.726 -17.165 1.00 96.31 132 GLY A C 1
ATOM 1060 O O . GLY A 1 132 ? 0.269 2.048 -16.190 1.00 96.31 132 GLY A O 1
ATOM 1061 N N . ASN A 1 133 ? 0.560 2.243 -18.408 1.00 96.50 133 ASN A N 1
ATOM 1062 C CA . ASN A 1 133 ? 0.036 0.918 -18.735 1.00 96.50 133 ASN A CA 1
ATOM 1063 C C . ASN A 1 133 ? 0.819 -0.218 -18.040 1.00 96.50 133 ASN A C 1
ATOM 1065 O O . ASN A 1 133 ? 2.059 -0.260 -18.070 1.00 96.50 133 ASN A O 1
ATOM 1069 N N . GLY A 1 134 ? 0.091 -1.159 -17.436 1.00 96.44 134 GLY A N 1
ATOM 1070 C CA . GLY A 1 134 ? 0.641 -2.278 -16.676 1.00 96.44 134 GLY A CA 1
ATOM 1071 C C . GLY A 1 134 ? 1.356 -1.849 -15.394 1.00 96.44 134 GLY A C 1
ATOM 1072 O O . GLY A 1 134 ? 2.324 -2.502 -14.998 1.00 96.44 134 GLY A O 1
ATOM 1073 N N . CYS A 1 135 ? 0.966 -0.719 -14.796 1.00 97.88 135 CYS A N 1
ATOM 1074 C CA . CYS A 1 135 ? 1.477 -0.282 -13.498 1.00 97.88 135 CYS A CA 1
ATOM 1075 C C . CYS A 1 135 ? 0.918 -1.170 -12.387 1.00 97.88 135 CYS A C 1
ATOM 1077 O O . CYS A 1 135 ? 1.679 -1.750 -11.617 1.00 97.88 135 CYS A O 1
ATOM 1079 N N . SER A 1 136 ? -0.405 -1.324 -12.349 1.00 96.38 136 SER A N 1
ATOM 1080 C CA . SER A 1 136 ? -1.141 -2.155 -11.395 1.00 96.38 136 SER A CA 1
ATOM 1081 C C . SER A 1 136 ? -0.628 -3.596 -11.355 1.00 96.38 136 SER A C 1
ATOM 1083 O O . SER A 1 136 ? -0.305 -4.103 -10.281 1.00 96.38 136 SER A O 1
ATOM 1085 N N . GLU A 1 137 ? -0.468 -4.224 -12.521 1.00 98.00 137 GLU A N 1
ATOM 1086 C CA . GLU A 1 137 ? 0.080 -5.575 -12.654 1.00 98.00 137 GLU A CA 1
ATOM 1087 C C . GLU A 1 137 ? 1.513 -5.667 -12.099 1.00 98.00 137 GLU A C 1
ATOM 1089 O O . GLU A 1 137 ? 1.817 -6.544 -11.289 1.00 98.00 137 GLU A O 1
ATOM 1094 N N . TYR A 1 138 ? 2.391 -4.731 -12.474 1.00 98.50 138 TYR A N 1
ATOM 1095 C CA . TYR A 1 138 ? 3.774 -4.715 -11.993 1.00 98.50 138 TYR A CA 1
ATOM 1096 C C . TYR A 1 138 ? 3.857 -4.522 -10.472 1.00 98.50 138 TYR A C 1
ATOM 1098 O O . TYR A 1 138 ? 4.603 -5.229 -9.795 1.00 98.50 138 TYR A O 1
ATOM 1106 N N . VAL A 1 139 ? 3.057 -3.606 -9.918 1.00 98.50 139 VAL A N 1
ATOM 1107 C CA . VAL A 1 139 ? 2.945 -3.390 -8.468 1.00 98.50 139 VAL A CA 1
ATOM 1108 C C . VAL A 1 139 ? 2.469 -4.666 -7.773 1.00 98.50 139 VAL A C 1
ATOM 1110 O O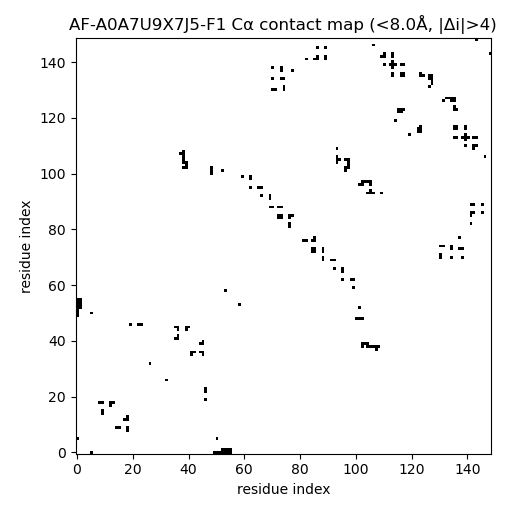 . VAL A 1 139 ? 3.041 -5.055 -6.754 1.00 98.50 139 VAL A O 1
ATOM 1113 N N . ALA A 1 140 ? 1.461 -5.348 -8.322 1.00 98.06 140 ALA A N 1
ATOM 1114 C CA . ALA A 1 140 ? 0.942 -6.586 -7.754 1.00 98.06 140 ALA A CA 1
ATOM 1115 C C . ALA A 1 140 ? 2.007 -7.692 -7.699 1.00 98.06 140 ALA A C 1
ATOM 1117 O O . ALA A 1 140 ? 2.170 -8.330 -6.654 1.00 98.06 140 ALA A O 1
ATOM 1118 N N . TYR A 1 141 ? 2.769 -7.886 -8.780 1.00 98.31 141 TYR A N 1
ATOM 1119 C CA . TYR A 1 141 ? 3.872 -8.847 -8.794 1.00 98.31 141 TYR A CA 1
ATOM 1120 C C . TYR A 1 141 ? 4.994 -8.452 -7.837 1.00 98.31 141 TYR A C 1
ATOM 1122 O O . TYR A 1 141 ? 5.444 -9.294 -7.066 1.00 98.31 141 TYR A O 1
ATOM 1130 N N . ALA A 1 142 ? 5.397 -7.179 -7.802 1.00 98.56 142 ALA A N 1
ATOM 1131 C CA . ALA A 1 142 ? 6.426 -6.711 -6.876 1.00 98.56 142 ALA A CA 1
ATOM 1132 C C . ALA A 1 142 ? 6.041 -6.969 -5.407 1.00 98.56 142 ALA A C 1
ATOM 1134 O O . ALA A 1 142 ? 6.870 -7.435 -4.624 1.00 98.56 142 ALA A O 1
ATOM 1135 N N . ILE A 1 143 ? 4.777 -6.730 -5.037 1.00 98.69 143 ILE A N 1
ATOM 1136 C CA . ILE A 1 143 ? 4.252 -7.030 -3.696 1.00 98.69 143 ILE A CA 1
ATOM 1137 C C . ILE A 1 143 ? 4.310 -8.535 -3.402 1.00 98.69 143 ILE A C 1
ATOM 1139 O O . ILE A 1 143 ? 4.773 -8.930 -2.330 1.00 98.69 143 ILE A O 1
ATOM 1143 N N . ARG A 1 144 ? 3.835 -9.376 -4.330 1.00 98.31 144 ARG A N 1
ATOM 1144 C CA . ARG A 1 144 ? 3.839 -10.839 -4.169 1.00 98.31 144 ARG A CA 1
ATOM 1145 C C . ARG A 1 144 ? 5.256 -11.384 -4.004 1.00 98.31 144 ARG A C 1
ATOM 1147 O O . ARG A 1 144 ? 5.520 -12.077 -3.024 1.00 98.31 144 ARG A O 1
ATOM 1154 N N . THR A 1 145 ? 6.184 -10.954 -4.858 1.00 97.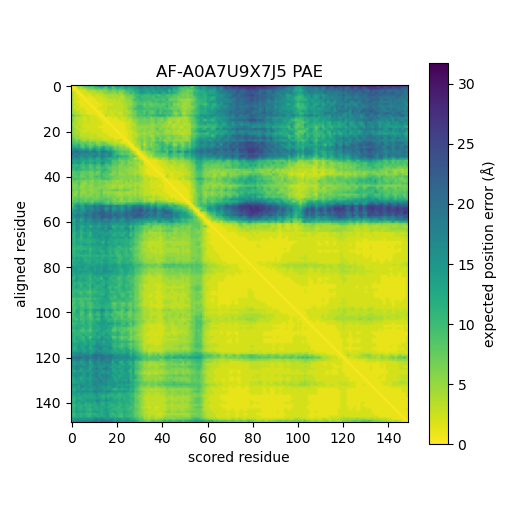88 145 THR A N 1
ATOM 1155 C CA . THR A 1 145 ? 7.608 -11.304 -4.776 1.00 97.88 145 THR A CA 1
ATOM 1156 C C . THR A 1 145 ? 8.217 -10.876 -3.443 1.00 97.88 145 THR A C 1
ATOM 1158 O O . THR A 1 145 ? 8.846 -11.689 -2.771 1.00 97.88 145 THR A O 1
ATOM 1161 N N . TYR A 1 146 ? 7.985 -9.631 -3.009 1.00 98.19 146 TYR A N 1
ATOM 1162 C CA . TYR A 1 146 ? 8.511 -9.113 -1.742 1.00 98.19 146 TYR A CA 1
ATOM 1163 C C . TYR A 1 146 ? 8.040 -9.927 -0.522 1.00 98.19 146 TYR A C 1
ATOM 1165 O O . TYR A 1 146 ? 8.803 -10.139 0.419 1.00 98.19 146 TYR A O 1
ATOM 1173 N N . TYR A 1 147 ? 6.794 -10.412 -0.533 1.00 97.62 147 TYR A N 1
ATOM 1174 C CA . TYR A 1 147 ? 6.240 -11.238 0.546 1.00 97.62 147 TYR A CA 1
ATOM 1175 C C . TYR A 1 147 ? 6.381 -12.754 0.334 1.00 97.62 147 TYR A C 1
ATOM 1177 O O . TYR A 1 147 ? 5.921 -13.511 1.197 1.00 97.62 147 TYR A O 1
ATOM 1185 N N . GLY A 1 148 ? 7.013 -13.182 -0.763 1.00 96.50 148 GLY A N 1
ATOM 1186 C CA . GLY A 1 148 ? 7.282 -14.583 -1.090 1.00 96.50 148 GLY A CA 1
ATOM 1187 C C . GLY A 1 148 ? 6.029 -15.420 -1.355 1.00 96.50 148 GLY A C 1
ATOM 1188 O O . GLY A 1 148 ? 5.932 -16.528 -0.824 1.00 96.50 148 GLY A O 1
ATOM 1189 N N . VAL A 1 149 ? 5.059 -14.882 -2.106 1.00 92.50 149 VAL A N 1
ATOM 1190 C CA . VAL A 1 149 ? 3.760 -15.525 -2.408 1.00 92.50 149 VAL A CA 1
ATOM 1191 C C . VAL A 1 149 ? 3.502 -15.664 -3.899 1.00 92.50 149 VAL A C 1
ATOM 1193 O O . VAL A 1 149 ? 3.964 -14.789 -4.659 1.00 92.50 149 VAL A O 1
#

Foldseek 3Di:
DPPVVLVVLCVVQVHPVSSLVVVVVVCPPPVVCVLVCVQQVHDVSSSVLVSVDPPDPVVCVVLVVLLLVLLLQLVVCVVVVNLVSLLVSLVSNFVSCCVNRVHPGCLSVQQVQLVCLVPPVPVVVVSCVSRHHCSSVSNSVSSCVSVVD

Radius of gyration: 17.8 Å; Cα contacts (8 Å, |Δi|>4): 138; chains: 1; bounding box: 41×33×46 Å